Protein AF-D3YZH4-F1 (afdb_monomer_lite)

Radius of gyration: 19.58 Å; chains: 1; bounding box: 41×40×52 Å

Sequence (160 aa):
MFRTAVMMAASLALTGAVVAHAYYLKHQFYPTVVYLTKSSPSMAVLYIQAFVLVFLLGKVMGKVFFGQLRAAEMEHLLERSWYAVTETCLAFTVFRDDFSPRFVALFTLLLFLKCFHWLAEDRVDFMERSPNISWLFHCRIVSLMFLLGILDFLFVSHAY

pLDDT: mean 89.89, std 6.83, range [59.97, 97.19]

Foldseek 3Di:
DVVLVVVLVVLVVVLVVLLVVLCVVPVDDPSSVVCCCPDPVSVVSVVVNVVSVLVVVLVVLCCQQVNDDDPVLVVVLVVVLVVVVVVVVVVCVVVVPDPDPVVVVVVSVVSSLVSLVSSLVVLVVVVVVDPDDDPSNVVSSVVSVVVSVVVVVVVVVVVD

InterPro domains:
  IPR050731 HRD1 family E3 ubiquitin-protein ligases [PTHR22763] (1-160)
  IPR057992 E3 ubiquitin-protein ligase synoviolin-like, TPR repeats [PF25563] (4-160)

Secondary structure (DSSP, 8-state):
-HHHHHHHHHHHHHHHHHHHHHHHHH-SHHHHHHHHHH-HHHHHHHHHHHHHHHHHHHHHHIIIIISS--HHHHHHHHHHHHHHHHHHHHHHHHSTT---HHHHHHHHHHHHHHHHHHHHHHHHHHHHH-S---HHHHHHHHHHHHHHHHHHHHHHHHH-

Organism: Mus musculus (NCBI:txid10090)

Structure (mmCIF, N/CA/C/O backbone):
data_AF-D3YZH4-F1
#
_entry.id   AF-D3YZH4-F1
#
loop_
_atom_site.group_PDB
_atom_site.id
_atom_site.type_symbol
_atom_site.label_atom_id
_atom_site.label_alt_id
_atom_site.label_comp_id
_atom_site.label_asym_id
_atom_site.label_entity_id
_atom_site.label_seq_id
_atom_site.pdbx_PDB_ins_code
_atom_site.Cartn_x
_atom_site.Cartn_y
_atom_site.Cartn_z
_atom_site.occupancy
_atom_site.B_iso_or_equiv
_atom_site.auth_seq_id
_atom_site.auth_comp_id
_atom_site.auth_asym_id
_atom_site.auth_atom_id
_atom_site.pdbx_PDB_model_num
ATOM 1 N N . MET A 1 1 ? 14.038 -13.316 6.683 1.00 69.38 1 MET A N 1
ATOM 2 C CA . MET A 1 1 ? 12.676 -13.845 6.412 1.00 69.38 1 MET A CA 1
ATOM 3 C C . MET A 1 1 ? 12.035 -14.516 7.625 1.00 69.38 1 MET A C 1
ATOM 5 O O . MET A 1 1 ? 10.885 -14.209 7.907 1.00 69.38 1 MET A O 1
ATOM 9 N N . PHE A 1 2 ? 12.749 -15.373 8.368 1.00 81.88 2 PHE A N 1
ATOM 10 C CA . PHE A 1 2 ? 12.190 -16.054 9.548 1.00 81.88 2 PHE A CA 1
ATOM 11 C C . PHE A 1 2 ? 11.686 -15.082 10.632 1.00 81.88 2 PHE A C 1
ATOM 13 O O . PHE A 1 2 ? 10.524 -15.146 11.012 1.00 81.88 2 PHE A O 1
ATOM 20 N N . ARG A 1 3 ? 12.506 -14.097 11.034 1.00 86.38 3 ARG A N 1
ATOM 21 C CA . ARG A 1 3 ? 12.130 -13.091 12.052 1.00 86.38 3 ARG A CA 1
ATOM 22 C C . ARG A 1 3 ? 10.837 -12.347 11.702 1.00 86.38 3 ARG A C 1
ATOM 24 O O . ARG A 1 3 ? 9.947 -12.252 12.532 1.00 86.38 3 ARG A O 1
ATOM 31 N N . THR A 1 4 ? 10.700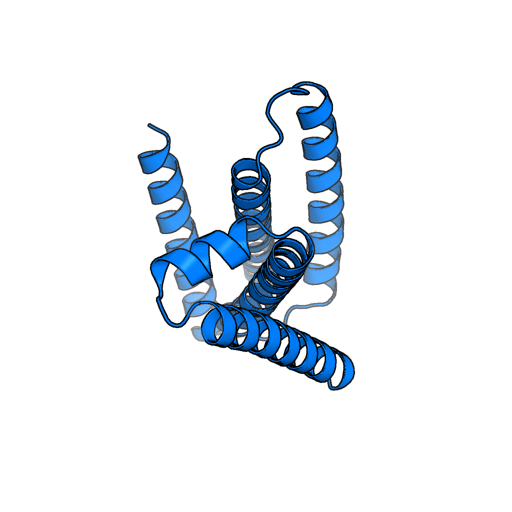 -11.889 10.455 1.00 85.88 4 THR A N 1
ATOM 32 C CA . THR A 1 4 ? 9.480 -11.204 10.003 1.00 85.88 4 THR A CA 1
ATOM 33 C C . THR A 1 4 ? 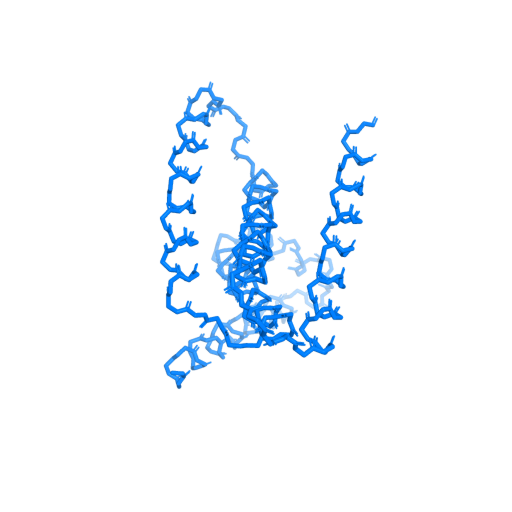8.271 -12.132 10.039 1.00 85.88 4 THR A C 1
ATOM 35 O O . THR A 1 4 ? 7.231 -11.722 10.522 1.00 85.88 4 THR A O 1
ATOM 38 N N . ALA A 1 5 ? 8.399 -13.386 9.589 1.00 87.75 5 ALA A N 1
ATOM 39 C CA . ALA A 1 5 ? 7.288 -14.340 9.606 1.00 87.75 5 ALA A CA 1
ATOM 40 C C . ALA A 1 5 ? 6.810 -14.653 11.034 1.00 87.75 5 ALA A C 1
ATOM 42 O O . ALA A 1 5 ? 5.608 -14.675 11.277 1.00 87.75 5 ALA A O 1
ATOM 43 N N . VAL A 1 6 ? 7.742 -14.812 11.981 1.00 92.19 6 VAL A N 1
ATOM 44 C CA . VAL A 1 6 ? 7.422 -15.004 13.405 1.00 92.19 6 VAL A CA 1
ATOM 45 C C . VAL A 1 6 ? 6.662 -13.800 13.962 1.00 92.19 6 VAL A C 1
ATOM 47 O O . VAL A 1 6 ? 5.658 -13.983 14.640 1.00 92.19 6 VAL A O 1
ATOM 50 N N . MET A 1 7 ? 7.083 -12.575 13.631 1.00 90.31 7 MET A N 1
ATOM 51 C CA . MET A 1 7 ? 6.383 -11.362 14.070 1.00 90.31 7 MET A CA 1
ATOM 52 C C . MET A 1 7 ? 4.959 -11.269 13.499 1.00 90.31 7 MET A C 1
ATOM 54 O O . MET A 1 7 ? 4.040 -10.943 14.246 1.00 90.31 7 MET A O 1
ATOM 58 N N . MET A 1 8 ? 4.752 -11.615 12.220 1.00 91.06 8 MET A N 1
ATOM 59 C CA . MET A 1 8 ? 3.404 -11.638 11.622 1.00 91.06 8 MET A CA 1
ATOM 60 C C . MET A 1 8 ? 2.515 -12.712 12.264 1.00 91.06 8 MET A C 1
ATOM 62 O O . MET A 1 8 ? 1.335 -12.483 12.514 1.00 91.06 8 MET A O 1
ATOM 66 N N . ALA A 1 9 ? 3.068 -13.899 12.531 1.00 93.00 9 ALA A N 1
ATOM 67 C CA . ALA A 1 9 ? 2.328 -14.980 13.174 1.00 93.00 9 ALA A CA 1
ATOM 68 C C . ALA A 1 9 ? 1.951 -14.614 14.617 1.00 93.00 9 ALA A C 1
ATOM 70 O O . ALA A 1 9 ? 0.826 -14.863 15.041 1.00 93.00 9 ALA A O 1
ATOM 71 N N . ALA A 1 10 ? 2.862 -13.968 15.349 1.00 93.62 10 ALA A N 1
ATOM 72 C CA . ALA A 1 10 ? 2.605 -13.487 16.699 1.00 93.62 10 ALA A CA 1
ATOM 73 C C . ALA A 1 10 ? 1.499 -12.419 16.732 1.00 93.62 10 ALA A C 1
ATOM 75 O O . ALA A 1 10 ? 0.628 -12.485 17.597 1.00 93.62 10 ALA A O 1
ATOM 76 N N . SER A 1 11 ? 1.477 -11.472 15.783 1.00 94.00 11 SER A N 1
ATOM 77 C CA . SER A 1 11 ? 0.411 -10.459 15.726 1.00 94.00 11 SER A CA 1
ATOM 78 C C . SER A 1 11 ? -0.951 -11.074 15.377 1.00 94.00 11 SER A C 1
ATOM 80 O O . SER A 1 11 ? -1.964 -10.736 15.993 1.00 94.00 11 SER A O 1
ATOM 82 N N . LEU A 1 12 ? -0.980 -12.041 14.454 1.00 94.31 12 LEU A N 1
ATOM 83 C CA . LEU A 1 12 ? -2.185 -12.807 14.118 1.00 94.31 12 LEU A CA 1
ATOM 84 C C . LEU A 1 12 ? -2.699 -13.626 15.310 1.00 94.31 12 LEU A C 1
ATOM 86 O O . LEU A 1 12 ? -3.896 -13.632 15.585 1.00 94.31 12 LEU A O 1
ATOM 90 N N . ALA A 1 13 ? -1.806 -14.272 16.059 1.00 95.88 13 ALA A N 1
ATOM 91 C CA . ALA A 1 13 ? -2.179 -15.011 17.261 1.00 95.88 13 ALA A CA 1
ATOM 92 C C . ALA A 1 13 ? -2.733 -14.078 18.350 1.00 95.88 13 ALA A C 1
ATOM 94 O O . ALA A 1 13 ? -3.774 -14.366 18.940 1.00 95.88 13 ALA A O 1
ATOM 95 N N . LEU A 1 14 ? -2.080 -12.933 18.579 1.00 94.62 14 LEU A N 1
ATOM 96 C CA . LEU A 1 14 ? -2.518 -11.937 19.558 1.00 94.62 14 LEU A CA 1
ATOM 97 C C . LEU A 1 14 ? -3.904 -11.377 19.215 1.00 94.62 14 LEU A C 1
ATOM 99 O O . LEU A 1 14 ? -4.766 -11.268 20.084 1.00 94.62 14 LEU A O 1
ATOM 103 N N . THR A 1 15 ? -4.140 -11.049 17.947 1.00 94.94 15 THR A N 1
ATOM 104 C CA . THR A 1 15 ? -5.439 -10.530 17.493 1.00 94.94 15 THR A CA 1
ATOM 105 C C . THR A 1 15 ? -6.532 -11.580 17.595 1.00 94.94 15 THR A C 1
ATOM 107 O O . THR A 1 15 ? -7.610 -11.277 18.105 1.00 94.94 15 THR A O 1
ATOM 110 N N . GLY A 1 16 ? -6.234 -12.827 17.221 1.00 95.56 16 GLY A N 1
ATOM 111 C CA . GLY A 1 16 ? -7.123 -13.965 17.441 1.00 95.56 16 GLY A CA 1
ATOM 112 C C . GLY A 1 16 ? -7.493 -14.135 18.915 1.00 95.56 16 GLY A C 1
ATOM 113 O O . GLY A 1 16 ? -8.672 -14.270 19.231 1.00 95.56 16 GLY A O 1
ATOM 114 N N . ALA A 1 17 ? -6.520 -14.042 19.827 1.00 95.56 17 ALA A N 1
ATOM 115 C CA . ALA A 1 17 ? -6.757 -14.141 21.266 1.00 95.56 17 ALA A CA 1
ATOM 116 C C . ALA A 1 17 ? -7.648 -13.005 21.797 1.00 95.56 17 ALA A C 1
ATOM 118 O O . ALA A 1 17 ? -8.578 -13.261 22.559 1.00 95.56 17 ALA A O 1
ATOM 119 N N . VAL A 1 18 ? -7.416 -11.761 21.365 1.00 95.06 18 VAL A N 1
ATOM 120 C CA . VAL A 1 18 ? -8.234 -10.603 21.768 1.00 95.06 18 VAL A CA 1
ATOM 121 C C . VAL A 1 18 ? -9.673 -10.729 21.264 1.00 95.06 18 VAL A C 1
ATOM 123 O O . VAL A 1 18 ? -10.611 -10.479 22.023 1.00 95.06 18 VAL A O 1
ATOM 126 N N . VAL A 1 19 ? -9.865 -11.148 20.010 1.00 94.38 19 VAL A N 1
ATOM 127 C CA . VAL A 1 19 ? -11.199 -11.358 19.427 1.00 94.38 19 VAL A CA 1
ATOM 128 C C . VAL A 1 19 ? -11.915 -12.526 20.108 1.00 94.38 19 VAL A C 1
ATOM 130 O O . VAL A 1 19 ? -13.084 -12.391 20.467 1.00 94.38 19 VAL A O 1
ATOM 133 N N . ALA A 1 20 ? -11.219 -13.639 20.351 1.00 94.62 20 ALA A N 1
ATOM 134 C CA . ALA A 1 20 ? -11.774 -14.799 21.043 1.00 94.62 20 ALA A CA 1
ATOM 135 C C . ALA A 1 20 ? -12.177 -14.464 22.485 1.00 94.62 20 ALA A C 1
ATOM 137 O O . ALA A 1 20 ? -13.274 -14.813 22.912 1.00 94.62 20 ALA A O 1
ATOM 138 N N . HIS A 1 21 ? -11.335 -13.728 23.214 1.00 94.06 21 HIS A N 1
ATOM 139 C CA . HIS A 1 21 ? -11.640 -13.259 24.563 1.00 94.06 21 HIS A CA 1
ATOM 140 C C . HIS A 1 21 ? -12.865 -12.333 24.579 1.00 94.06 21 HIS A C 1
ATOM 142 O O . HIS A 1 21 ? -13.777 -12.525 25.383 1.00 94.06 21 HIS A O 1
ATOM 148 N N . ALA A 1 22 ? -12.936 -11.368 23.656 1.00 92.44 22 ALA A N 1
ATOM 149 C CA . ALA A 1 22 ? -14.088 -10.477 23.532 1.00 92.44 22 ALA A CA 1
ATOM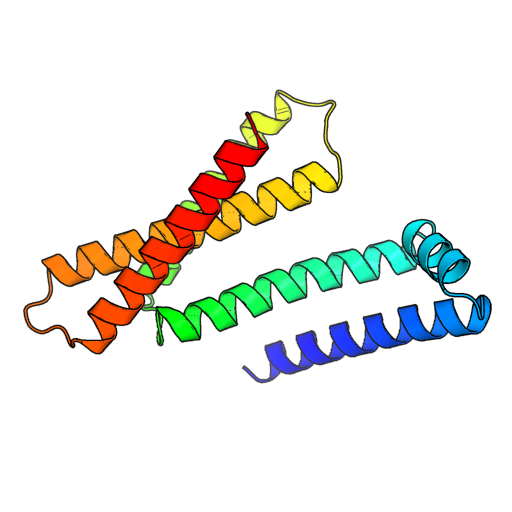 150 C C . ALA A 1 22 ? -15.384 -11.245 23.219 1.00 92.44 22 ALA A C 1
ATOM 152 O O . ALA A 1 22 ? -16.430 -10.947 23.798 1.00 92.44 22 ALA A O 1
ATOM 153 N N . TYR A 1 23 ? -15.308 -12.250 22.341 1.00 93.81 23 TYR A N 1
ATOM 154 C CA . TYR A 1 23 ? -16.447 -13.100 22.003 1.00 93.81 23 TYR A CA 1
ATOM 155 C C . TYR A 1 23 ? -16.881 -13.968 23.187 1.00 93.81 23 TYR A C 1
ATOM 157 O O . TYR A 1 23 ? -18.074 -14.064 23.465 1.00 93.81 23 TYR A O 1
ATOM 165 N N . TYR A 1 24 ? -15.931 -14.527 23.939 1.00 94.38 24 TYR A N 1
ATOM 166 C CA . TYR A 1 24 ? -16.213 -15.308 25.145 1.00 94.38 24 TYR A CA 1
ATOM 167 C C . TYR A 1 24 ? -16.925 -14.478 26.224 1.00 94.38 24 TYR A C 1
ATOM 169 O O . TYR A 1 24 ? -17.825 -14.970 26.886 1.00 94.38 24 TYR A O 1
ATOM 177 N N . LEU A 1 25 ? -16.581 -13.196 26.370 1.00 92.06 25 LEU A N 1
ATOM 178 C CA . LEU A 1 25 ? -17.226 -12.285 27.325 1.00 92.06 25 LEU A CA 1
ATOM 179 C C . LEU A 1 25 ? -18.659 -11.895 26.952 1.00 92.06 25 LEU A C 1
ATOM 181 O O . LEU A 1 25 ? -19.451 -11.547 27.828 1.00 92.06 25 LEU A O 1
ATOM 185 N N . LYS A 1 26 ? -18.967 -11.827 25.655 1.00 91.19 26 LYS A N 1
ATOM 186 C CA . LYS A 1 26 ? -20.207 -11.216 25.161 1.00 91.19 26 LYS A CA 1
ATOM 187 C C . LYS A 1 26 ? -21.179 -12.212 24.542 1.00 91.19 26 LYS A C 1
ATOM 189 O O . LYS A 1 26 ? -22.358 -11.882 24.470 1.00 91.19 26 LYS A O 1
ATOM 194 N N . HIS A 1 27 ? -20.714 -13.378 24.088 1.00 87.88 27 HIS A N 1
ATOM 195 C CA . HIS A 1 27 ? -21.458 -14.469 23.430 1.00 87.88 27 HIS A CA 1
ATOM 196 C C . HIS A 1 27 ? -22.305 -14.085 22.196 1.00 87.88 27 HIS A C 1
ATOM 198 O O . HIS A 1 27 ? -22.811 -14.951 21.488 1.00 87.88 27 HIS A O 1
ATOM 204 N N . GLN A 1 28 ? -22.448 -12.795 21.902 1.00 90.81 28 GLN A N 1
ATOM 205 C CA . GLN A 1 28 ? -23.234 -12.226 20.818 1.00 90.81 28 GLN A CA 1
ATOM 206 C C . GLN A 1 28 ? -22.333 -11.365 19.929 1.00 90.81 28 GLN A C 1
ATOM 208 O O . GLN A 1 28 ? -21.469 -10.632 20.418 1.00 90.81 28 GLN A O 1
ATOM 213 N N . PHE A 1 29 ? -22.557 -11.412 18.613 1.00 91.31 29 PHE A N 1
ATOM 214 C CA . PHE A 1 29 ? -21.728 -10.707 17.630 1.00 91.31 29 PHE A CA 1
ATOM 215 C C . PHE A 1 29 ? -21.710 -9.187 17.856 1.00 91.31 29 PHE A C 1
ATOM 217 O O . PHE A 1 29 ? -20.642 -8.595 17.999 1.00 91.31 29 PHE A O 1
ATOM 224 N N . TYR A 1 30 ? -22.883 -8.556 17.959 1.00 92.88 30 TYR A N 1
ATOM 225 C CA . TYR A 1 30 ? -22.975 -7.097 18.052 1.00 92.88 30 TYR A CA 1
ATOM 226 C C . TYR A 1 30 ? -22.285 -6.521 19.309 1.00 92.88 30 TYR A C 1
ATOM 228 O O . TYR A 1 30 ? -21.400 -5.675 19.157 1.00 92.88 30 TYR A O 1
ATOM 236 N N . PRO A 1 31 ? -22.553 -7.007 20.540 1.00 92.12 31 PRO A N 1
ATOM 237 C CA . PRO A 1 31 ? -21.850 -6.523 21.730 1.00 92.12 31 PRO A CA 1
ATOM 238 C C . PRO A 1 31 ? -20.343 -6.820 21.723 1.00 92.12 31 PRO A C 1
ATOM 240 O O . PRO A 1 31 ? -19.578 -6.060 22.317 1.00 92.12 31 PRO A O 1
ATOM 243 N N . THR A 1 32 ? -19.901 -7.881 21.035 1.00 92.25 32 THR A N 1
ATOM 244 C CA . THR A 1 32 ? -18.470 -8.188 20.846 1.00 92.25 32 THR A CA 1
ATOM 245 C C . THR A 1 32 ? -17.784 -7.107 20.012 1.00 92.25 32 THR A C 1
ATOM 247 O O . THR A 1 32 ? -16.751 -6.578 20.417 1.00 92.25 32 THR A O 1
ATOM 250 N N . VAL A 1 33 ? -18.376 -6.722 18.877 1.00 92.50 33 VAL A N 1
ATOM 251 C CA . VAL A 1 33 ? -17.832 -5.665 18.005 1.00 92.50 33 VAL A CA 1
ATOM 252 C C . VAL A 1 33 ? -17.814 -4.315 18.723 1.00 92.50 33 VAL A C 1
ATOM 254 O O . VAL A 1 33 ? -16.824 -3.584 18.654 1.00 92.50 33 VAL A O 1
ATOM 257 N N . VAL A 1 34 ? -18.868 -3.995 19.478 1.00 93.06 34 VAL A N 1
ATOM 258 C CA . VAL A 1 34 ? -18.904 -2.777 20.302 1.00 93.06 34 VAL A CA 1
ATOM 259 C C . VAL A 1 34 ? -17.796 -2.803 21.362 1.00 93.06 34 VAL A C 1
ATOM 261 O O . VAL A 1 34 ? -17.100 -1.809 21.538 1.00 93.06 34 VAL A O 1
ATOM 264 N N . TYR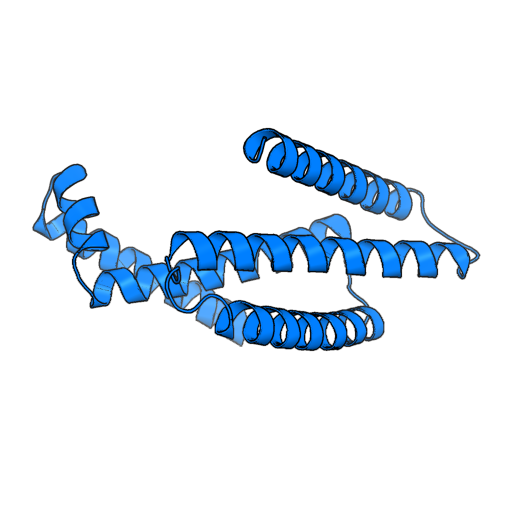 A 1 35 ? -17.562 -3.934 22.029 1.00 92.38 35 TYR A N 1
ATOM 265 C CA . TYR A 1 35 ? -16.476 -4.061 23.007 1.00 92.38 35 TYR A CA 1
ATOM 266 C C . TYR A 1 35 ? -15.086 -3.881 22.376 1.00 92.38 35 TYR A C 1
ATOM 268 O O . TYR A 1 35 ? -14.250 -3.152 22.915 1.00 92.38 35 TYR A O 1
ATOM 276 N N . LEU A 1 36 ? -14.849 -4.489 21.211 1.00 91.75 36 LEU A N 1
ATOM 277 C CA . LEU A 1 36 ? -13.585 -4.372 20.476 1.00 91.75 36 LEU A CA 1
ATOM 278 C C . LEU A 1 36 ? -13.299 -2.936 20.017 1.00 91.75 36 LEU A C 1
ATOM 280 O O . LEU A 1 36 ? -12.148 -2.510 20.019 1.00 91.75 36 LEU A O 1
ATOM 284 N N . THR A 1 37 ? -14.339 -2.190 19.644 1.00 89.69 37 THR A N 1
ATOM 285 C CA . THR A 1 37 ? -14.217 -0.808 19.145 1.00 89.69 37 THR A CA 1
ATOM 286 C C . THR A 1 37 ? -14.232 0.250 20.246 1.00 89.69 37 THR A C 1
ATOM 288 O O . THR A 1 37 ? -13.806 1.378 20.006 1.00 89.69 37 THR A O 1
ATOM 291 N N . LYS A 1 38 ? -14.712 -0.082 21.452 1.00 89.25 38 LYS A N 1
ATOM 292 C CA . LYS A 1 38 ? -14.769 0.842 22.597 1.00 89.25 38 LYS A CA 1
ATOM 293 C C . LYS A 1 38 ? -13.639 0.656 23.603 1.00 89.25 38 LYS A C 1
ATOM 295 O O . LYS A 1 38 ? -13.362 1.584 24.356 1.00 89.25 38 LYS A O 1
ATOM 300 N N . SER A 1 39 ? -12.995 -0.508 23.646 1.00 90.81 39 SER A N 1
ATOM 301 C CA . SER A 1 39 ? -11.877 -0.744 24.561 1.00 90.81 39 SER A CA 1
ATOM 302 C C . SER A 1 39 ? -10.548 -0.310 23.938 1.00 90.81 39 SER A C 1
ATOM 304 O O . SER A 1 39 ? -10.118 -0.835 22.912 1.00 90.81 39 SER A O 1
ATOM 306 N N . SER A 1 40 ? -9.855 0.625 24.595 1.00 89.69 40 SER A N 1
ATOM 307 C CA . SER A 1 40 ? -8.540 1.121 24.169 1.00 89.69 40 SER A CA 1
ATOM 308 C C . SER A 1 40 ? -7.508 0.013 23.871 1.00 89.69 40 SER A C 1
ATOM 310 O O . SER A 1 40 ? -6.866 0.097 22.824 1.00 89.69 40 SER A O 1
ATOM 312 N N . PRO A 1 41 ? -7.340 -1.045 24.703 1.00 89.94 41 PRO A N 1
ATOM 313 C CA . PRO A 1 41 ? -6.347 -2.085 24.421 1.00 89.94 41 PRO A CA 1
ATOM 314 C C . PRO A 1 41 ? -6.712 -2.963 23.217 1.00 89.94 41 PRO A C 1
ATOM 316 O O . PRO A 1 41 ? -5.842 -3.258 22.399 1.00 89.94 41 PRO A O 1
ATOM 319 N N . SER A 1 42 ? -7.980 -3.361 23.054 1.00 90.06 42 SER A N 1
ATOM 320 C CA . SER A 1 42 ? -8.384 -4.159 21.888 1.00 90.06 42 SER A CA 1
ATOM 321 C C . SER A 1 42 ? -8.305 -3.345 20.602 1.00 90.06 42 SER A C 1
ATOM 323 O O . SER A 1 42 ? -7.838 -3.857 19.587 1.00 90.06 42 SER A O 1
ATOM 325 N N . MET A 1 43 ? -8.676 -2.064 20.655 1.00 89.94 43 MET A N 1
ATOM 326 C CA . MET A 1 43 ? -8.564 -1.157 19.518 1.00 89.94 43 MET A CA 1
ATOM 327 C C . MET A 1 43 ? -7.104 -0.979 19.071 1.00 89.94 43 MET A C 1
ATOM 329 O O . MET A 1 43 ? -6.818 -1.051 17.877 1.00 89.94 43 MET A O 1
ATOM 333 N N . ALA A 1 44 ? -6.163 -0.833 20.011 1.00 91.19 44 ALA A N 1
ATOM 334 C CA . ALA A 1 44 ? -4.735 -0.733 19.700 1.00 91.19 44 ALA A CA 1
ATOM 335 C C . ALA A 1 44 ? -4.199 -1.989 18.988 1.00 91.19 44 ALA A C 1
ATOM 337 O O . ALA A 1 44 ? -3.491 -1.882 17.985 1.00 91.19 44 ALA A O 1
ATOM 338 N N . VAL A 1 45 ? -4.582 -3.181 19.459 1.00 94.19 45 VAL A N 1
ATOM 339 C CA . VAL A 1 45 ? -4.202 -4.455 18.825 1.00 94.19 45 VAL A CA 1
ATOM 340 C C . VAL A 1 45 ? -4.758 -4.554 17.400 1.00 94.19 45 VAL A C 1
ATOM 342 O O . VAL A 1 45 ? -4.040 -4.974 16.491 1.00 94.19 45 VAL A O 1
ATOM 345 N N . LEU A 1 46 ? -6.000 -4.113 17.174 1.00 92.31 46 LEU A N 1
ATOM 346 C CA . LEU A 1 46 ? -6.604 -4.080 15.839 1.00 92.31 46 LEU A CA 1
ATOM 347 C C . LEU A 1 46 ? -5.888 -3.104 14.894 1.00 92.31 46 LEU A C 1
ATOM 349 O O . LEU A 1 46 ? -5.680 -3.441 13.729 1.00 92.31 46 LEU A O 1
ATOM 353 N N . TYR A 1 47 ? -5.456 -1.935 15.374 1.00 91.56 47 TYR A N 1
ATOM 354 C CA . TYR A 1 47 ? -4.692 -0.987 14.554 1.00 91.56 47 TYR A CA 1
ATOM 355 C C . TYR A 1 47 ? -3.322 -1.522 14.145 1.00 91.56 47 TYR A C 1
ATOM 357 O O . TYR A 1 47 ? -2.946 -1.423 12.975 1.00 91.56 47 TYR A O 1
ATOM 365 N N . ILE A 1 48 ? -2.594 -2.145 15.076 1.00 92.56 48 ILE A N 1
ATOM 366 C CA . ILE A 1 48 ? -1.314 -2.792 14.762 1.00 92.56 48 ILE A CA 1
ATOM 367 C C . ILE A 1 48 ? -1.529 -3.881 13.706 1.00 92.56 48 ILE A C 1
ATOM 369 O O . ILE A 1 48 ? -0.784 -3.963 12.730 1.00 92.56 48 ILE A O 1
ATOM 373 N N . GLN A 1 49 ? -2.583 -4.682 13.857 1.00 94.75 49 GLN A N 1
ATOM 374 C CA . GLN A 1 49 ? -2.910 -5.725 12.892 1.00 94.75 49 GLN A CA 1
ATOM 375 C C . GLN A 1 49 ? -3.282 -5.171 11.517 1.00 94.75 49 GLN A C 1
ATOM 377 O O . GLN A 1 49 ? -2.887 -5.752 10.509 1.00 94.75 49 GLN A O 1
ATOM 382 N N . ALA A 1 50 ? -3.994 -4.045 11.447 1.00 92.44 50 ALA A N 1
ATOM 383 C CA . ALA A 1 50 ? -4.290 -3.385 10.179 1.00 92.44 50 ALA A CA 1
ATOM 384 C C . ALA A 1 50 ? -2.999 -2.982 9.445 1.00 92.44 50 ALA A C 1
ATOM 386 O O . ALA A 1 50 ? -2.846 -3.283 8.262 1.00 92.44 50 ALA A O 1
ATOM 387 N N . PHE A 1 51 ? -2.026 -2.399 10.153 1.00 91.12 51 PHE A N 1
ATOM 388 C CA . PHE A 1 51 ? -0.729 -2.038 9.571 1.00 91.12 51 PHE A CA 1
ATOM 389 C C . PHE A 1 51 ? 0.053 -3.264 9.067 1.00 91.12 51 PHE A C 1
ATOM 391 O O . PHE A 1 51 ? 0.603 -3.262 7.964 1.00 91.12 51 PHE A O 1
ATOM 398 N N . VAL A 1 52 ? 0.044 -4.353 9.843 1.00 94.12 52 VAL A N 1
ATOM 399 C CA . VAL A 1 52 ? 0.620 -5.653 9.459 1.00 94.12 52 VAL A CA 1
ATOM 400 C C . VAL A 1 52 ? -0.023 -6.188 8.174 1.00 94.12 52 VAL A C 1
ATOM 402 O O . VAL A 1 52 ? 0.686 -6.666 7.286 1.00 94.12 52 VAL A O 1
ATOM 405 N N . LEU A 1 53 ? -1.349 -6.096 8.044 1.00 93.06 53 LEU A N 1
ATOM 406 C CA . LEU A 1 53 ? -2.066 -6.545 6.848 1.00 93.06 53 LEU A CA 1
ATOM 407 C C . LEU A 1 53 ? -1.710 -5.707 5.616 1.00 93.06 53 LEU A C 1
ATOM 409 O O . LEU A 1 53 ? -1.455 -6.289 4.564 1.00 93.06 53 LEU A O 1
ATOM 413 N N . VAL A 1 54 ? -1.612 -4.380 5.746 1.00 92.56 54 VAL A N 1
ATOM 414 C CA . VAL A 1 54 ? -1.161 -3.495 4.654 1.00 92.56 54 VAL A CA 1
ATOM 415 C C . VAL A 1 54 ? 0.246 -3.880 4.191 1.00 92.56 54 VAL A C 1
ATOM 417 O O . VAL A 1 54 ? 0.485 -4.056 2.996 1.00 92.56 54 VAL A O 1
ATOM 420 N N . PHE A 1 55 ? 1.172 -4.104 5.127 1.00 91.50 55 PHE A N 1
ATOM 421 C CA . PHE A 1 55 ? 2.529 -4.545 4.800 1.00 91.50 55 PHE A CA 1
ATOM 422 C C . PHE A 1 55 ? 2.556 -5.913 4.097 1.00 91.50 55 PHE A C 1
ATOM 424 O O . PHE A 1 55 ? 3.301 -6.115 3.133 1.00 91.50 55 PHE A O 1
ATOM 431 N N . LEU A 1 56 ? 1.742 -6.866 4.562 1.00 92.06 56 LEU A N 1
ATOM 432 C CA . LEU A 1 56 ? 1.627 -8.188 3.946 1.00 92.06 56 LEU A CA 1
ATOM 433 C C . LEU A 1 56 ? 1.070 -8.093 2.525 1.00 92.06 56 LEU A C 1
ATOM 435 O O . LEU A 1 56 ? 1.627 -8.707 1.614 1.00 92.06 56 LEU A O 1
ATOM 439 N N . LEU A 1 57 ? 0.022 -7.295 2.332 1.00 92.31 57 LEU A N 1
ATOM 440 C CA . LEU A 1 57 ? -0.597 -7.054 1.035 1.00 92.31 57 LEU A CA 1
ATOM 441 C C . LEU A 1 57 ? 0.408 -6.416 0.067 1.00 92.31 57 LEU A C 1
ATOM 443 O O . LEU A 1 57 ? 0.563 -6.902 -1.051 1.00 92.31 57 LEU A O 1
ATOM 447 N N . GLY A 1 58 ? 1.202 -5.448 0.537 1.00 91.56 58 GLY A N 1
ATOM 448 C CA . GLY A 1 58 ? 2.320 -4.875 -0.217 1.00 91.56 58 GLY A CA 1
ATOM 449 C C . GLY A 1 58 ? 3.346 -5.919 -0.663 1.00 91.56 58 GLY A C 1
ATOM 450 O O . GLY A 1 58 ? 3.740 -5.948 -1.828 1.00 91.56 58 GLY A O 1
ATOM 451 N N . LYS A 1 59 ? 3.737 -6.848 0.222 1.00 90.38 59 LYS A N 1
ATOM 452 C CA . LYS A 1 59 ? 4.652 -7.945 -0.143 1.00 90.38 59 LYS A CA 1
ATOM 453 C C . LYS A 1 59 ? 4.054 -8.934 -1.136 1.00 90.38 59 LYS A C 1
ATOM 455 O O . LYS A 1 59 ? 4.781 -9.422 -2.003 1.00 90.38 59 LYS A O 1
ATOM 460 N N . VAL A 1 60 ? 2.774 -9.273 -0.990 1.00 91.31 60 VAL A N 1
ATOM 461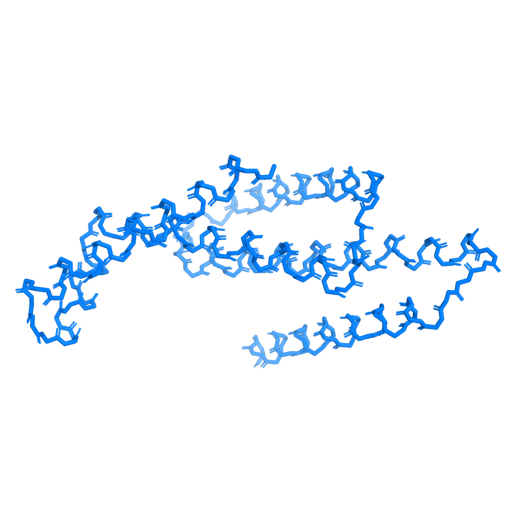 C CA . VAL A 1 60 ? 2.081 -10.185 -1.909 1.00 91.31 60 VAL A CA 1
ATOM 462 C C . VAL A 1 60 ? 1.981 -9.544 -3.288 1.00 91.31 60 VAL A C 1
ATOM 464 O O . VAL A 1 60 ? 2.444 -10.142 -4.254 1.00 91.31 60 VAL A O 1
ATOM 467 N N . MET A 1 61 ? 1.488 -8.307 -3.378 1.00 89.50 61 MET A N 1
ATOM 468 C CA . MET A 1 61 ? 1.410 -7.567 -4.640 1.00 89.50 61 MET A CA 1
ATOM 469 C C . MET A 1 61 ? 2.793 -7.365 -5.267 1.00 89.50 61 MET A C 1
ATOM 471 O O . MET A 1 61 ? 2.963 -7.620 -6.457 1.00 89.50 61 MET A O 1
ATOM 475 N N . GLY A 1 62 ? 3.804 -7.018 -4.465 1.00 89.88 62 GLY A N 1
ATOM 476 C CA . GLY A 1 62 ? 5.197 -6.927 -4.906 1.00 89.88 62 GLY A CA 1
ATOM 477 C C . GLY A 1 62 ? 5.678 -8.210 -5.590 1.00 89.88 62 GLY A C 1
ATOM 478 O O . GLY A 1 62 ? 6.211 -8.177 -6.695 1.00 89.88 62 GLY A O 1
ATOM 479 N N . LYS A 1 63 ? 5.417 -9.372 -4.981 1.00 90.31 63 LYS A N 1
ATOM 480 C CA . LYS A 1 63 ? 5.780 -10.669 -5.572 1.00 90.31 63 LYS A CA 1
ATOM 481 C C . LYS A 1 63 ? 4.960 -11.026 -6.811 1.00 90.31 63 LYS A C 1
ATOM 483 O O . LYS A 1 63 ? 5.522 -11.585 -7.748 1.00 90.31 63 LYS A O 1
ATOM 488 N N . VAL A 1 64 ? 3.657 -10.745 -6.812 1.00 90.06 64 VAL A N 1
ATOM 489 C CA . VAL A 1 64 ? 2.747 -11.103 -7.913 1.00 90.06 64 VAL A CA 1
ATOM 490 C C . VAL A 1 64 ? 3.058 -10.285 -9.167 1.00 90.06 64 VAL A C 1
ATOM 492 O O . VAL A 1 64 ? 3.241 -10.862 -10.240 1.00 90.06 64 VAL A O 1
ATOM 495 N N . PHE A 1 65 ? 3.174 -8.963 -9.027 1.00 89.69 65 PHE A N 1
ATOM 496 C CA . PHE A 1 65 ? 3.335 -8.053 -10.161 1.00 89.69 65 PHE A CA 1
ATOM 497 C C . PHE A 1 65 ? 4.796 -7.788 -10.532 1.00 89.69 65 PHE A C 1
ATOM 499 O O . PHE A 1 65 ? 5.109 -7.678 -11.710 1.00 89.69 65 PHE A O 1
ATOM 506 N N . PHE A 1 66 ? 5.721 -7.740 -9.573 1.00 88.31 66 PHE A N 1
ATOM 507 C CA . PHE A 1 66 ? 7.120 -7.382 -9.858 1.00 88.31 66 PHE A CA 1
ATOM 508 C C . PHE A 1 66 ? 8.086 -8.561 -9.713 1.00 88.31 66 PHE A C 1
ATOM 510 O O . PHE A 1 66 ? 9.187 -8.540 -10.261 1.00 88.31 66 PHE A O 1
ATOM 517 N N . GLY A 1 67 ? 7.686 -9.629 -9.017 1.00 87.44 67 GLY A N 1
ATOM 518 C CA . GLY A 1 67 ? 8.555 -10.768 -8.736 1.00 87.44 67 GLY A CA 1
ATOM 519 C C . GLY A 1 67 ? 9.668 -10.390 -7.760 1.00 87.44 67 GLY A C 1
ATOM 520 O O . GLY A 1 67 ? 9.452 -10.371 -6.548 1.00 87.44 67 GLY A O 1
ATOM 521 N N . GLN A 1 68 ? 10.864 -10.116 -8.285 1.00 85.50 68 GLN A N 1
ATOM 522 C CA . GLN A 1 68 ? 12.002 -9.629 -7.505 1.00 85.50 68 GLN A CA 1
ATOM 523 C C . GLN A 1 68 ? 12.171 -8.123 -7.724 1.00 85.50 68 GLN A C 1
ATOM 525 O O . GLN A 1 68 ? 12.505 -7.679 -8.828 1.00 85.50 68 GLN A O 1
ATOM 530 N N . LEU A 1 69 ? 11.942 -7.342 -6.664 1.00 87.19 69 LEU A N 1
ATOM 531 C CA . LEU A 1 69 ? 12.281 -5.921 -6.656 1.00 87.19 69 LEU A CA 1
ATOM 532 C C . LEU A 1 69 ? 13.798 -5.755 -6.617 1.00 87.19 69 LEU A C 1
ATOM 534 O O . LEU A 1 69 ? 14.490 -6.438 -5.857 1.00 87.19 69 LEU A O 1
ATOM 538 N N . ARG A 1 70 ? 14.297 -4.841 -7.442 1.00 88.50 70 ARG A N 1
ATOM 539 C CA . ARG A 1 70 ? 15.715 -4.485 -7.491 1.00 88.50 70 ARG A CA 1
ATOM 540 C C . ARG A 1 70 ? 16.047 -3.547 -6.334 1.00 88.50 70 ARG A C 1
ATOM 542 O O . ARG A 1 70 ? 15.187 -2.812 -5.861 1.00 88.50 70 ARG A O 1
ATOM 549 N N . ALA A 1 71 ? 17.309 -3.549 -5.906 1.00 89.44 71 ALA A N 1
ATOM 550 C CA . ALA A 1 71 ? 17.767 -2.662 -4.837 1.00 89.44 71 ALA A CA 1
ATOM 551 C C . ALA A 1 71 ? 17.525 -1.180 -5.182 1.00 89.44 71 ALA A C 1
ATOM 553 O O . ALA A 1 71 ? 16.982 -0.463 -4.354 1.00 89.44 71 ALA A O 1
ATOM 554 N N . ALA A 1 72 ? 17.805 -0.780 -6.428 1.00 89.25 72 ALA A N 1
ATOM 555 C CA . ALA A 1 72 ? 17.577 0.586 -6.905 1.00 89.25 72 ALA A CA 1
ATOM 556 C C . ALA A 1 72 ? 16.100 1.019 -6.826 1.00 89.25 72 ALA A C 1
ATOM 558 O O . ALA A 1 72 ? 15.804 2.128 -6.411 1.00 89.25 72 ALA A O 1
ATOM 559 N N . GLU A 1 73 ? 15.162 0.126 -7.156 1.00 92.06 73 GLU A N 1
ATOM 560 C CA . GLU A 1 73 ? 13.722 0.417 -7.050 1.00 92.06 73 GLU A CA 1
ATOM 561 C C . GLU A 1 73 ? 13.296 0.598 -5.593 1.00 92.06 73 GLU A C 1
ATOM 563 O O . GLU A 1 73 ? 12.499 1.469 -5.270 1.00 92.06 73 GLU A O 1
ATOM 568 N N . MET A 1 74 ? 13.830 -0.232 -4.692 1.00 91.31 74 MET A N 1
ATOM 569 C CA . MET A 1 74 ? 13.549 -0.112 -3.262 1.00 91.31 74 MET A CA 1
ATOM 570 C C . MET A 1 74 ? 14.108 1.189 -2.688 1.00 91.31 74 MET A C 1
ATOM 572 O O . MET A 1 74 ? 13.458 1.797 -1.845 1.00 91.31 74 MET A O 1
ATOM 576 N N . GLU A 1 75 ? 15.291 1.602 -3.136 1.00 93.62 75 GLU A N 1
ATOM 577 C CA . GLU A 1 75 ? 15.936 2.847 -2.723 1.00 93.62 75 GLU A CA 1
ATOM 578 C C . GLU A 1 75 ? 15.137 4.064 -3.203 1.00 93.62 75 GLU A C 1
ATOM 580 O O . GLU A 1 75 ? 14.692 4.852 -2.369 1.00 93.62 75 GLU A O 1
ATOM 585 N N . HIS A 1 76 ? 14.811 4.135 -4.499 1.00 92.88 76 HIS A N 1
ATOM 586 C CA . HIS A 1 76 ? 13.955 5.190 -5.050 1.00 92.88 76 HIS A CA 1
ATOM 587 C C . HIS A 1 76 ? 12.585 5.251 -4.364 1.00 92.88 76 HIS A C 1
ATOM 589 O O . HIS A 1 76 ? 12.096 6.335 -4.039 1.00 92.88 76 HIS A O 1
ATOM 595 N N . LEU A 1 77 ? 11.954 4.098 -4.114 1.00 93.38 77 LEU A N 1
ATOM 596 C CA . LEU A 1 77 ? 10.684 4.047 -3.392 1.00 93.38 77 LEU A CA 1
ATOM 597 C C . LEU A 1 77 ? 10.811 4.605 -1.977 1.00 93.38 77 LEU A C 1
ATOM 599 O O . LEU A 1 77 ? 9.930 5.341 -1.537 1.00 93.38 77 LEU A O 1
ATOM 603 N N . LEU A 1 78 ? 11.876 4.254 -1.253 1.00 92.75 78 LEU A N 1
ATOM 604 C CA . LEU A 1 78 ? 12.074 4.705 0.121 1.00 92.75 78 LEU A CA 1
ATOM 605 C C . LEU A 1 78 ? 12.284 6.223 0.151 1.00 92.75 78 LEU A C 1
ATOM 607 O O . LEU A 1 78 ? 11.579 6.906 0.893 1.00 92.75 78 LEU A O 1
ATOM 611 N N . GLU A 1 79 ? 13.143 6.754 -0.719 1.00 93.38 79 GLU A N 1
ATOM 612 C CA . GLU A 1 79 ? 13.386 8.194 -0.858 1.00 93.38 79 GLU A CA 1
ATOM 613 C C . GLU A 1 79 ? 12.101 8.966 -1.180 1.00 93.38 79 GLU A C 1
ATOM 615 O O . GLU A 1 79 ? 11.719 9.882 -0.445 1.00 93.38 79 GLU A O 1
ATOM 620 N N . ARG A 1 80 ? 11.376 8.550 -2.228 1.00 93.44 80 ARG A N 1
ATOM 621 C CA . ARG A 1 80 ? 10.113 9.184 -2.638 1.00 93.44 80 ARG A CA 1
ATOM 622 C C . ARG A 1 80 ? 9.041 9.073 -1.553 1.00 93.44 80 ARG A C 1
ATOM 624 O O . ARG A 1 80 ? 8.303 10.029 -1.318 1.00 93.44 80 ARG A O 1
ATOM 631 N N . SER A 1 81 ? 8.955 7.930 -0.867 1.00 92.00 81 SER A N 1
ATOM 632 C CA . SER A 1 81 ? 7.961 7.713 0.192 1.00 92.00 81 SER A CA 1
ATOM 633 C C . SER A 1 81 ? 8.216 8.585 1.415 1.00 92.00 81 SER A C 1
ATOM 635 O O . SER A 1 81 ? 7.276 9.192 1.925 1.00 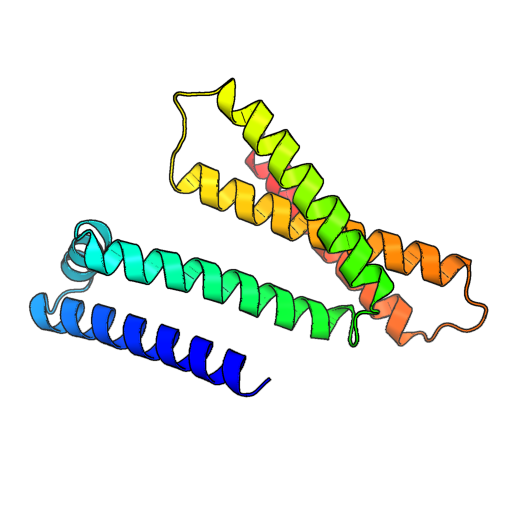92.00 81 SER A O 1
ATOM 637 N N . TRP A 1 82 ? 9.471 8.703 1.859 1.00 90.88 82 TRP A N 1
ATOM 638 C CA . TRP A 1 82 ? 9.825 9.554 2.990 1.00 90.88 82 TRP A CA 1
ATOM 639 C C . TRP A 1 82 ? 9.521 11.017 2.675 1.00 90.88 82 TRP A C 1
ATOM 641 O O . TRP A 1 82 ? 8.870 11.695 3.470 1.00 90.88 82 TRP A O 1
ATOM 651 N N . TYR A 1 83 ? 9.895 11.468 1.475 1.00 92.62 83 TYR A N 1
ATOM 652 C CA . TYR A 1 83 ? 9.593 12.813 1.000 1.00 92.62 83 TYR A CA 1
ATOM 653 C C . TYR A 1 83 ? 8.082 13.090 0.985 1.00 92.62 83 TYR A C 1
ATOM 655 O O . TYR A 1 83 ? 7.619 14.024 1.642 1.00 92.62 83 TYR A O 1
ATOM 663 N N . ALA A 1 84 ? 7.290 12.221 0.349 1.00 91.38 84 ALA A N 1
ATOM 664 C CA . ALA A 1 84 ? 5.841 12.393 0.272 1.00 91.38 84 ALA A CA 1
ATOM 665 C C . ALA A 1 84 ? 5.164 12.380 1.648 1.00 91.38 84 ALA A C 1
ATOM 667 O O . ALA A 1 84 ? 4.250 13.168 1.882 1.00 91.38 84 ALA A O 1
ATOM 668 N N . VAL A 1 85 ? 5.615 11.525 2.574 1.00 91.31 85 VAL A N 1
ATOM 669 C CA . VAL A 1 85 ? 5.128 11.522 3.962 1.00 91.31 85 VAL A CA 1
ATOM 670 C C . VAL A 1 85 ? 5.429 12.859 4.630 1.00 91.31 85 VAL A C 1
ATOM 672 O O . VAL A 1 85 ? 4.545 13.431 5.257 1.00 91.31 85 VAL A O 1
ATOM 675 N N . THR A 1 86 ? 6.644 13.391 4.492 1.00 90.81 86 THR A N 1
ATOM 676 C CA . THR A 1 86 ? 6.989 14.673 5.122 1.00 90.81 86 THR A CA 1
ATOM 677 C C . THR A 1 86 ? 6.196 15.846 4.549 1.00 90.81 86 THR A C 1
ATOM 679 O O . THR A 1 86 ? 5.667 16.638 5.325 1.00 90.81 86 THR A O 1
ATOM 682 N N . GLU A 1 87 ? 6.028 15.930 3.227 1.00 88.94 87 GLU A N 1
ATOM 683 C CA . GLU A 1 87 ? 5.236 16.991 2.590 1.00 88.94 87 GLU A CA 1
ATOM 684 C C . GLU A 1 87 ? 3.766 16.945 3.002 1.00 88.94 87 GLU A C 1
ATOM 686 O O . GLU A 1 87 ? 3.162 17.968 3.319 1.00 88.94 87 GLU A O 1
ATOM 691 N N . THR A 1 88 ? 3.183 15.749 3.030 1.00 86.62 88 THR A N 1
ATOM 692 C CA . THR A 1 88 ? 1.777 15.580 3.408 1.00 86.62 88 THR A CA 1
ATOM 693 C C . THR A 1 88 ? 1.567 15.825 4.894 1.00 86.62 88 THR A C 1
ATOM 695 O O . THR A 1 88 ? 0.629 16.527 5.254 1.00 86.62 88 THR A O 1
ATOM 698 N N . CYS A 1 89 ? 2.478 15.372 5.760 1.00 84.62 89 CYS A N 1
ATOM 699 C CA . CYS A 1 89 ? 2.471 15.738 7.175 1.00 84.62 89 CYS A CA 1
ATOM 700 C C . CYS A 1 89 ? 2.542 17.260 7.369 1.00 84.62 89 CYS A C 1
ATOM 702 O O . CYS A 1 89 ? 1.773 17.795 8.165 1.00 84.62 89 CYS A O 1
ATOM 704 N N . LEU A 1 90 ? 3.405 17.968 6.628 1.00 85.75 90 LEU A N 1
ATOM 705 C CA . LEU A 1 90 ? 3.468 19.433 6.654 1.00 85.75 90 LEU A CA 1
ATOM 706 C C . LEU A 1 90 ? 2.140 20.056 6.211 1.00 85.75 90 LEU A C 1
ATOM 708 O O . LEU A 1 90 ? 1.603 20.907 6.919 1.00 85.75 90 LEU A O 1
ATOM 712 N N . ALA A 1 91 ? 1.560 19.587 5.107 1.00 82.94 91 ALA A N 1
ATOM 713 C CA . ALA A 1 91 ? 0.253 20.045 4.645 1.00 82.94 91 ALA A CA 1
ATOM 714 C C . ALA A 1 91 ? -0.852 19.792 5.688 1.00 82.94 91 ALA A C 1
ATOM 716 O O . ALA A 1 91 ? -1.720 20.637 5.886 1.00 82.94 91 ALA A O 1
ATOM 717 N N . PHE A 1 92 ? -0.800 18.680 6.424 1.00 77.44 92 PHE A N 1
ATOM 718 C CA . PHE A 1 92 ? -1.786 18.361 7.461 1.00 77.44 92 PHE A CA 1
ATOM 719 C C . PHE A 1 92 ? -1.664 19.241 8.700 1.00 77.44 92 PHE A C 1
ATOM 721 O O . PHE A 1 92 ? -2.666 19.473 9.367 1.00 77.44 92 PHE A O 1
ATOM 728 N N . THR A 1 93 ? -0.487 19.799 8.999 1.00 76.19 93 THR A N 1
ATOM 729 C CA . THR A 1 93 ? -0.379 20.784 10.093 1.00 76.19 93 THR A CA 1
ATOM 730 C C . THR A 1 93 ? -1.169 22.067 9.819 1.00 76.19 93 THR A C 1
ATOM 732 O O . THR A 1 93 ? -1.543 22.756 10.768 1.00 76.19 93 THR A O 1
ATOM 735 N N . VAL A 1 94 ? -1.485 22.352 8.549 1.00 74.19 94 VAL A N 1
ATOM 736 C CA . VAL A 1 94 ? -2.377 23.451 8.145 1.00 74.19 94 VAL A CA 1
ATOM 737 C C . VAL A 1 94 ? -3.850 23.099 8.411 1.00 74.19 94 VAL A C 1
ATOM 739 O O . VAL A 1 94 ? -4.641 23.985 8.722 1.00 74.19 94 VAL A O 1
ATOM 742 N N . PHE A 1 95 ? -4.212 21.811 8.382 1.00 61.50 95 PHE A N 1
ATOM 743 C CA . PHE A 1 95 ? -5.562 21.292 8.637 1.00 61.50 95 PHE A CA 1
ATOM 744 C C . PHE A 1 95 ? -5.626 20.595 10.005 1.00 61.50 95 PHE A C 1
ATOM 746 O O . PHE A 1 95 ? -5.703 19.373 10.116 1.00 61.50 95 PHE A O 1
ATOM 753 N N . ARG A 1 96 ? -5.542 21.387 11.078 1.00 59.97 96 ARG A N 1
ATOM 754 C CA . ARG A 1 96 ? -5.375 20.888 12.454 1.00 59.97 96 ARG A CA 1
ATOM 755 C C . ARG A 1 96 ? -6.583 20.109 13.012 1.00 59.97 96 ARG A C 1
ATOM 757 O O . ARG A 1 96 ? -6.391 19.319 13.934 1.00 59.97 96 ARG A O 1
ATOM 764 N N . ASP A 1 97 ? -7.784 20.284 12.459 1.00 60.88 97 ASP A N 1
ATOM 765 C CA . ASP A 1 97 ? -9.033 19.860 13.116 1.00 60.88 97 ASP A CA 1
ATOM 766 C C . ASP A 1 97 ? -9.659 18.538 12.598 1.00 60.88 97 ASP A C 1
ATOM 768 O O . ASP A 1 97 ? -10.617 18.056 13.198 1.00 60.88 97 ASP A O 1
ATOM 772 N N . ASP A 1 98 ? -9.086 17.874 11.578 1.00 63.06 98 ASP A N 1
ATOM 773 C CA . ASP A 1 98 ? -9.710 16.714 10.891 1.00 63.06 98 ASP A CA 1
ATOM 774 C C . ASP A 1 98 ? -8.963 15.362 11.025 1.00 63.06 98 ASP A C 1
ATOM 776 O O . ASP A 1 98 ? -9.109 14.457 10.192 1.00 63.06 98 ASP A O 1
ATOM 780 N N . PHE A 1 99 ? -8.174 15.152 12.086 1.00 66.88 99 PHE A N 1
ATOM 781 C CA . PHE A 1 99 ? -7.475 13.873 12.313 1.00 66.88 99 PHE A CA 1
ATOM 782 C C . PHE A 1 99 ? -8.425 12.742 12.756 1.00 66.88 99 PHE A C 1
ATOM 784 O O . PHE A 1 99 ? -8.481 12.342 13.919 1.00 66.88 99 PHE A O 1
ATOM 791 N N . SER A 1 100 ? -9.171 12.181 11.802 1.00 80.19 100 SER A N 1
ATOM 792 C CA . SER A 1 100 ? -10.013 10.997 12.003 1.00 80.19 100 SER A CA 1
ATOM 793 C C . SER A 1 100 ? -9.271 9.692 11.652 1.00 80.19 100 SER A C 1
ATOM 795 O O . SER A 1 100 ? -8.434 9.673 10.747 1.00 80.19 100 SER A O 1
ATOM 797 N N . PRO A 1 101 ? -9.602 8.539 12.272 1.00 82.25 101 PRO A N 1
ATOM 798 C CA . PRO A 1 101 ? -9.054 7.240 11.857 1.00 82.25 101 PRO A CA 1
ATOM 799 C C . PRO A 1 101 ? -9.326 6.908 10.381 1.00 82.25 101 PRO A C 1
ATOM 801 O O . PRO A 1 101 ? -8.539 6.216 9.738 1.00 82.25 101 PRO A O 1
ATOM 804 N N . ARG A 1 102 ? -10.432 7.429 9.831 1.00 85.00 102 ARG A N 1
ATOM 805 C CA . ARG A 1 102 ? -10.771 7.305 8.406 1.00 85.00 102 ARG A CA 1
ATOM 806 C C . ARG A 1 102 ? -9.774 8.049 7.529 1.00 85.00 102 ARG A C 1
ATOM 808 O O . ARG A 1 102 ? -9.334 7.498 6.529 1.00 85.00 102 ARG A O 1
ATOM 815 N N . PHE A 1 103 ? -9.397 9.260 7.924 1.00 84.81 103 PHE A N 1
ATOM 816 C CA . PHE A 1 103 ? -8.393 10.046 7.222 1.00 84.81 103 PHE A CA 1
ATOM 817 C C . PHE A 1 103 ? -7.046 9.322 7.175 1.00 84.81 103 PHE A C 1
ATOM 819 O O . PHE A 1 103 ? -6.480 9.162 6.099 1.00 84.81 103 PHE A O 1
ATOM 826 N N . VAL A 1 104 ? -6.580 8.789 8.311 1.00 86.56 104 VAL A N 1
ATOM 827 C CA . VAL A 1 104 ? -5.339 7.997 8.359 1.00 86.56 104 VAL A CA 1
ATOM 828 C C . VAL A 1 104 ? -5.436 6.783 7.433 1.00 86.56 104 VAL A C 1
ATOM 830 O O . VAL A 1 104 ? -4.509 6.526 6.673 1.00 86.56 104 VAL A O 1
ATOM 833 N N . ALA A 1 105 ? -6.567 6.070 7.433 1.00 89.69 105 ALA A N 1
ATOM 834 C CA . ALA A 1 105 ? -6.772 4.935 6.537 1.00 89.69 105 ALA A CA 1
ATOM 835 C C . ALA A 1 105 ? -6.708 5.347 5.053 1.00 89.69 105 ALA A C 1
ATOM 837 O O . ALA A 1 105 ? -5.963 4.741 4.284 1.00 89.69 105 ALA A O 1
ATOM 838 N N . LEU A 1 106 ? -7.417 6.406 4.655 1.00 90.25 106 LEU A N 1
ATOM 839 C CA . LEU A 1 106 ? -7.400 6.919 3.281 1.00 90.25 106 LEU A CA 1
ATOM 840 C C . LEU A 1 106 ? -6.010 7.404 2.866 1.00 90.25 106 LEU A C 1
ATOM 842 O O . LEU A 1 106 ? -5.554 7.095 1.771 1.00 90.25 106 LEU A O 1
ATOM 846 N N . PHE A 1 107 ? -5.304 8.096 3.755 1.00 89.38 107 PHE A N 1
ATOM 847 C CA . PHE A 1 107 ? -3.938 8.540 3.520 1.00 89.38 107 PHE A CA 1
ATOM 848 C C . PHE A 1 107 ? -2.966 7.366 3.352 1.00 89.38 107 PHE A C 1
ATOM 850 O O . PHE A 1 107 ? -2.184 7.342 2.402 1.00 89.38 107 PHE A O 1
ATOM 857 N N . THR A 1 108 ? -3.044 6.353 4.224 1.00 91.06 108 THR A N 1
ATOM 858 C CA . THR A 1 108 ? -2.226 5.139 4.079 1.00 91.06 108 THR A CA 1
ATOM 859 C C . THR A 1 108 ? -2.520 4.411 2.773 1.00 91.06 108 THR A C 1
ATOM 861 O O . THR A 1 108 ? -1.589 3.942 2.127 1.00 91.06 108 THR A O 1
ATOM 864 N N . LEU A 1 109 ? -3.787 4.358 2.353 1.00 93.00 109 LEU A N 1
ATOM 865 C CA . LEU A 1 109 ? -4.194 3.752 1.091 1.00 93.00 109 LEU A CA 1
ATOM 866 C C . LEU A 1 109 ? -3.682 4.549 -0.114 1.00 93.00 109 LEU A C 1
ATOM 868 O O . LEU A 1 109 ? -3.152 3.957 -1.049 1.00 93.00 109 LEU A O 1
ATOM 872 N N . LEU A 1 110 ? -3.768 5.879 -0.068 1.00 93.12 110 LEU A N 1
ATOM 873 C CA . LEU A 1 110 ? -3.237 6.765 -1.101 1.00 93.12 110 LEU A CA 1
ATOM 874 C C . LEU A 1 110 ? -1.728 6.582 -1.255 1.00 93.12 110 LEU A C 1
ATOM 876 O O . LEU A 1 110 ? -1.257 6.341 -2.364 1.00 93.12 110 LEU A O 1
ATOM 880 N N . LEU A 1 111 ? -0.967 6.649 -0.157 1.00 92.69 111 LEU A N 1
ATOM 881 C CA . LEU A 1 111 ? 0.479 6.415 -0.198 1.00 92.69 111 LEU A CA 1
ATOM 882 C C . LEU A 1 111 ? 0.806 5.008 -0.695 1.00 92.69 111 LEU A C 1
ATOM 884 O O . LEU A 1 111 ? 1.723 4.841 -1.494 1.00 92.69 111 LEU A O 1
ATOM 888 N N . PHE A 1 112 ? 0.040 4.004 -0.268 1.00 94.44 112 PHE A N 1
ATOM 889 C CA . PHE A 1 112 ? 0.208 2.631 -0.725 1.00 94.44 112 PHE A CA 1
ATOM 890 C C . PHE A 1 112 ? 0.060 2.528 -2.247 1.00 94.44 112 PHE A C 1
ATOM 892 O O . PHE A 1 112 ? 0.969 2.029 -2.907 1.00 94.44 112 PHE A O 1
ATOM 899 N N . LEU A 1 113 ? -1.025 3.057 -2.822 1.00 94.75 113 LEU A N 1
ATOM 900 C CA . LEU A 1 113 ? -1.242 3.075 -4.273 1.00 94.75 113 LEU A CA 1
ATOM 901 C C . LEU A 1 113 ? -0.194 3.920 -5.006 1.00 94.75 113 LEU A C 1
ATOM 903 O O . LEU A 1 113 ? 0.275 3.524 -6.074 1.00 94.75 113 LEU A O 1
ATOM 907 N N . LYS A 1 114 ? 0.229 5.048 -4.428 1.00 95.19 114 LYS A N 1
ATOM 908 C CA . LYS A 1 114 ? 1.286 5.903 -4.984 1.00 95.19 114 LYS A CA 1
ATOM 909 C C . LYS A 1 114 ? 2.631 5.173 -5.070 1.00 95.19 114 LYS A C 1
ATOM 911 O O . LYS A 1 114 ? 3.315 5.291 -6.082 1.00 95.19 114 LYS A O 1
ATOM 916 N N . CYS A 1 115 ? 2.973 4.342 -4.084 1.00 94.75 115 CYS A N 1
ATOM 917 C CA . CYS A 1 115 ? 4.158 3.484 -4.158 1.00 94.75 115 CYS A CA 1
ATOM 918 C C . CYS A 1 115 ? 4.094 2.508 -5.344 1.00 94.75 115 CYS A C 1
ATOM 920 O O . CYS A 1 115 ? 5.100 2.307 -6.019 1.00 94.75 115 CYS A O 1
ATOM 922 N N . PHE A 1 116 ? 2.927 1.923 -5.644 1.00 95.12 116 PHE A N 1
ATOM 923 C CA . PHE A 1 116 ? 2.780 1.061 -6.825 1.00 95.12 116 PHE A CA 1
ATOM 924 C C . PHE A 1 116 ? 2.905 1.832 -8.139 1.00 95.12 116 PHE A C 1
ATOM 926 O O . PHE A 1 116 ? 3.472 1.291 -9.085 1.00 95.12 116 PHE A O 1
ATOM 933 N N . HIS A 1 117 ? 2.439 3.083 -8.189 1.00 95.75 117 HIS A N 1
ATOM 934 C CA . HIS A 1 117 ? 2.623 3.956 -9.349 1.00 95.75 117 HIS A CA 1
ATOM 935 C C . HIS A 1 117 ? 4.101 4.260 -9.606 1.00 95.75 117 HIS A C 1
ATOM 937 O O . HIS A 1 117 ? 4.572 4.067 -10.722 1.00 95.75 117 HIS A O 1
ATOM 943 N N . TRP A 1 118 ? 4.850 4.659 -8.574 1.00 95.31 118 TRP A N 1
ATOM 944 C CA . TRP A 1 118 ? 6.293 4.892 -8.702 1.00 95.31 118 TRP A CA 1
ATOM 945 C C . TRP A 1 118 ? 7.049 3.636 -9.125 1.00 95.31 118 TRP A C 1
ATOM 947 O O . TRP A 1 118 ? 7.936 3.696 -9.968 1.00 95.31 118 TRP A O 1
ATOM 957 N N . LEU A 1 119 ? 6.667 2.478 -8.588 1.00 94.56 119 LEU A N 1
ATOM 958 C CA . LEU A 1 119 ? 7.307 1.225 -8.965 1.00 94.56 119 LEU A CA 1
ATOM 959 C C . LEU A 1 119 ? 6.959 0.802 -10.402 1.00 94.56 119 LEU A C 1
ATOM 961 O O . LEU A 1 119 ? 7.774 0.171 -11.071 1.00 94.56 119 LEU A O 1
ATOM 965 N N . ALA A 1 120 ? 5.756 1.127 -10.884 1.00 94.19 120 ALA A N 1
ATOM 966 C CA . ALA A 1 120 ? 5.374 0.924 -12.279 1.00 94.19 120 ALA A CA 1
ATOM 967 C C . ALA A 1 120 ? 6.197 1.820 -13.214 1.00 94.19 120 ALA A C 1
ATOM 969 O O . ALA A 1 120 ? 6.716 1.328 -14.212 1.00 94.19 120 ALA A O 1
ATOM 970 N N . GLU A 1 121 ? 6.366 3.093 -12.852 1.00 94.25 121 GLU A N 1
ATOM 971 C CA . GLU A 1 121 ? 7.213 4.062 -13.556 1.00 94.25 121 GLU A CA 1
ATOM 972 C C . GLU A 1 121 ? 8.661 3.554 -13.671 1.00 94.25 121 GLU A C 1
ATOM 974 O O . GLU A 1 121 ? 9.154 3.379 -14.781 1.00 94.25 121 GLU A O 1
ATOM 979 N N . ASP A 1 122 ? 9.293 3.148 -12.560 1.00 93.06 122 ASP A N 1
ATOM 980 C CA . ASP A 1 122 ? 10.660 2.590 -12.561 1.00 93.06 122 ASP A CA 1
ATOM 981 C C . ASP A 1 122 ? 10.812 1.349 -13.472 1.00 93.06 122 ASP A C 1
ATOM 983 O O . ASP A 1 122 ? 11.894 1.045 -13.998 1.00 93.06 122 ASP A O 1
ATOM 987 N N . ARG A 1 123 ? 9.735 0.572 -13.644 1.00 92.50 123 ARG A N 1
ATOM 988 C CA . ARG A 1 123 ? 9.720 -0.616 -14.510 1.00 92.50 123 ARG A CA 1
ATOM 989 C C . ARG A 1 123 ? 9.544 -0.266 -15.977 1.00 92.50 123 ARG A C 1
ATOM 991 O O . ARG A 1 123 ? 10.141 -0.949 -16.810 1.00 92.50 123 ARG A O 1
ATOM 998 N N . VAL A 1 124 ? 8.763 0.764 -16.282 1.00 92.12 124 VAL A N 1
ATOM 999 C CA . VAL A 1 124 ? 8.638 1.310 -17.636 1.00 92.12 124 VAL A CA 1
ATOM 1000 C C . VAL A 1 124 ? 9.968 1.940 -18.060 1.00 92.12 124 VAL A C 1
ATOM 1002 O O . VAL A 1 124 ? 10.496 1.566 -19.103 1.00 92.12 124 VAL A O 1
ATOM 1005 N N . ASP A 1 125 ? 10.603 2.733 -17.196 1.00 91.69 125 ASP A N 1
ATOM 1006 C CA . ASP A 1 125 ? 11.942 3.298 -17.429 1.00 91.69 125 ASP A CA 1
ATOM 1007 C C . ASP A 1 125 ? 13.000 2.219 -17.696 1.00 91.69 125 ASP A C 1
ATOM 1009 O O . ASP A 1 125 ? 13.894 2.358 -18.535 1.00 91.69 125 ASP A O 1
ATOM 1013 N N . PHE A 1 126 ? 12.926 1.105 -16.966 1.00 89.50 126 PHE A N 1
ATOM 1014 C CA . PHE A 1 126 ? 13.815 -0.025 -17.209 1.00 89.50 126 PHE A CA 1
ATOM 1015 C C . PHE A 1 126 ? 13.538 -0.716 -18.542 1.00 89.50 126 PHE A C 1
ATOM 1017 O O . PHE A 1 126 ? 14.479 -1.166 -19.200 1.00 89.50 126 PHE A O 1
ATOM 1024 N N . MET A 1 127 ? 12.271 -0.809 -18.940 1.00 89.75 127 MET A N 1
ATOM 1025 C CA . MET A 1 127 ? 11.885 -1.364 -20.230 1.00 89.75 127 MET A CA 1
ATOM 1026 C C . MET A 1 127 ? 12.461 -0.537 -21.384 1.00 89.75 127 MET A C 1
ATOM 1028 O O . MET A 1 127 ? 12.996 -1.114 -22.322 1.00 89.75 127 MET A O 1
ATOM 1032 N N . GLU A 1 128 ? 12.459 0.791 -21.290 1.00 88.62 128 GLU A N 1
ATOM 1033 C CA . GLU A 1 128 ? 13.043 1.659 -22.325 1.00 88.62 128 GLU A CA 1
ATOM 1034 C C . GLU A 1 128 ? 14.558 1.472 -22.488 1.00 88.62 128 GLU A C 1
ATOM 1036 O O . GLU A 1 128 ? 15.101 1.612 -23.584 1.00 88.62 128 GLU A O 1
ATOM 1041 N N . ARG A 1 129 ? 15.255 1.134 -21.398 1.00 88.88 129 ARG A N 1
ATOM 1042 C CA . ARG A 1 129 ? 16.719 0.992 -21.375 1.00 88.88 129 ARG A CA 1
ATOM 1043 C C . ARG A 1 129 ? 17.207 -0.435 -21.639 1.00 88.88 129 ARG A C 1
ATOM 1045 O O . ARG A 1 129 ? 18.413 -0.630 -21.788 1.00 88.88 129 ARG A O 1
ATOM 1052 N N . SER A 1 130 ? 16.328 -1.441 -21.656 1.00 84.94 130 SER A N 1
ATOM 1053 C CA . SER A 1 130 ? 16.726 -2.853 -21.746 1.00 84.94 130 SER A CA 1
ATOM 1054 C C . SER A 1 130 ? 16.376 -3.484 -23.106 1.00 84.94 130 SER A C 1
ATOM 1056 O O . SER A 1 130 ? 15.227 -3.440 -23.532 1.00 84.94 130 SER A O 1
ATOM 1058 N N . PRO A 1 131 ? 17.341 -4.124 -23.800 1.00 74.12 131 PRO A N 1
ATOM 1059 C CA . PRO A 1 131 ? 17.132 -4.625 -25.162 1.00 74.12 131 PRO A CA 1
ATOM 1060 C C . PRO A 1 131 ? 16.429 -5.993 -25.248 1.00 74.12 131 PRO A C 1
ATOM 1062 O O . PRO A 1 131 ? 16.112 -6.438 -26.346 1.00 74.12 131 PRO A O 1
ATOM 1065 N N . ASN A 1 132 ? 16.206 -6.695 -24.129 1.00 75.88 132 ASN A N 1
ATOM 1066 C CA . ASN A 1 132 ? 15.581 -8.022 -24.126 1.00 75.88 132 ASN A CA 1
ATOM 1067 C C . ASN A 1 132 ? 14.588 -8.170 -22.968 1.00 75.88 132 ASN A C 1
ATOM 1069 O O . ASN A 1 132 ? 14.984 -8.327 -21.811 1.00 75.88 132 ASN A O 1
ATOM 1073 N N . ILE A 1 133 ? 13.295 -8.133 -23.293 1.00 84.75 133 ILE A N 1
ATOM 1074 C CA . ILE A 1 133 ? 12.197 -8.159 -22.326 1.00 84.75 133 ILE A CA 1
ATOM 1075 C C . ILE A 1 133 ? 11.259 -9.310 -22.666 1.00 84.75 133 ILE A C 1
ATOM 1077 O O . ILE A 1 133 ? 10.857 -9.511 -23.809 1.00 84.75 133 ILE A O 1
ATOM 1081 N N . SER A 1 134 ? 10.912 -10.090 -21.646 1.00 88.81 134 SER A N 1
ATOM 1082 C CA . SER A 1 134 ? 10.002 -11.226 -21.796 1.00 88.81 134 SER A CA 1
ATOM 1083 C C . SER A 1 134 ? 8.535 -10.787 -21.864 1.00 88.81 134 SER A C 1
ATOM 1085 O O . SER A 1 134 ? 8.120 -9.851 -21.184 1.00 88.81 134 SER A O 1
ATOM 1087 N N . TRP A 1 135 ? 7.702 -11.536 -22.587 1.00 89.31 135 TRP A N 1
ATOM 1088 C CA . TRP A 1 135 ? 6.247 -11.322 -22.627 1.00 89.31 135 TRP A CA 1
ATOM 1089 C C . TRP A 1 135 ? 5.585 -11.328 -21.243 1.00 89.31 135 TRP A C 1
ATOM 1091 O O . TRP A 1 135 ? 4.679 -10.542 -20.975 1.00 89.31 135 TRP A O 1
ATOM 1101 N N . LEU A 1 136 ? 6.076 -12.167 -20.327 1.00 89.44 136 LEU A N 1
ATOM 1102 C CA . LEU A 1 136 ? 5.566 -12.253 -18.959 1.00 89.44 136 LEU A CA 1
ATOM 1103 C C . LEU A 1 136 ? 5.779 -10.948 -18.175 1.00 89.44 136 LEU A C 1
ATOM 1105 O O . LEU A 1 136 ? 4.945 -10.588 -17.344 1.00 89.44 136 LEU A O 1
ATOM 1109 N N . PHE A 1 137 ? 6.865 -10.223 -18.458 1.00 89.62 137 PHE A N 1
ATOM 1110 C CA . PHE A 1 137 ? 7.105 -8.899 -17.890 1.00 89.62 137 PHE A CA 1
ATOM 1111 C C . PHE A 1 137 ? 6.051 -7.894 -18.370 1.00 89.62 137 PHE A C 1
ATOM 1113 O O . PHE A 1 137 ? 5.436 -7.224 -17.542 1.00 89.62 137 PHE A O 1
ATOM 1120 N N . HIS A 1 138 ? 5.771 -7.855 -19.676 1.00 91.12 138 HIS A N 1
ATOM 1121 C CA . HIS A 1 138 ? 4.736 -6.979 -20.232 1.00 91.12 138 HIS A CA 1
ATOM 1122 C C . HIS A 1 138 ? 3.355 -7.286 -19.648 1.00 91.12 138 HIS A C 1
ATOM 1124 O O . HIS A 1 138 ? 2.680 -6.371 -19.182 1.00 91.12 138 HIS A O 1
ATOM 1130 N N . CYS A 1 139 ? 2.952 -8.561 -19.586 1.00 93.12 139 CYS A N 1
ATOM 1131 C CA . CYS A 1 139 ? 1.667 -8.944 -18.993 1.00 93.12 139 CYS A CA 1
ATOM 1132 C C . CYS A 1 139 ? 1.542 -8.473 -17.538 1.00 93.12 139 CYS A C 1
ATOM 1134 O O . CYS A 1 139 ? 0.500 -7.945 -17.154 1.00 93.12 139 CYS A O 1
ATOM 1136 N N . ARG A 1 140 ? 2.603 -8.620 -16.735 1.00 93.75 140 ARG A N 1
ATOM 1137 C CA . ARG A 1 140 ? 2.612 -8.171 -15.339 1.00 93.75 140 ARG A CA 1
ATOM 1138 C C . ARG A 1 140 ? 2.443 -6.659 -15.213 1.00 93.75 140 ARG A C 1
ATOM 1140 O O . ARG A 1 140 ? 1.557 -6.227 -14.480 1.00 93.75 140 ARG A O 1
ATOM 1147 N N . ILE A 1 141 ? 3.228 -5.870 -15.947 1.00 92.62 141 ILE A N 1
ATOM 1148 C CA . ILE A 1 141 ? 3.166 -4.402 -15.879 1.00 92.62 141 ILE A CA 1
ATOM 1149 C C . ILE A 1 141 ? 1.835 -3.872 -16.419 1.00 92.62 141 ILE A C 1
ATOM 1151 O O . ILE A 1 141 ? 1.200 -3.062 -15.752 1.00 92.62 141 ILE A O 1
ATOM 1155 N N . VAL A 1 142 ? 1.349 -4.386 -17.553 1.00 94.38 142 VAL A N 1
ATOM 1156 C CA . VAL A 1 142 ? 0.049 -3.981 -18.114 1.00 94.38 142 VAL A CA 1
ATOM 1157 C C . VAL A 1 142 ? -1.094 -4.327 -17.159 1.00 94.38 142 VAL A C 1
ATOM 1159 O O . VAL A 1 142 ? -1.960 -3.489 -16.917 1.00 94.38 142 VAL A O 1
ATOM 1162 N N . SER A 1 143 ? -1.083 -5.525 -16.558 1.00 95.00 143 SER A N 1
ATOM 1163 C CA . SER A 1 143 ? -2.103 -5.909 -15.571 1.00 95.00 143 SER A CA 1
ATOM 1164 C C . SER A 1 143 ? -2.080 -5.019 -14.326 1.00 95.00 143 SER A C 1
ATOM 1166 O O . SER A 1 143 ? -3.136 -4.684 -13.792 1.00 95.00 143 SER A O 1
ATOM 1168 N N . LEU A 1 144 ? -0.888 -4.593 -13.894 1.00 94.88 144 LEU A N 1
ATOM 1169 C CA . LEU A 1 144 ? -0.725 -3.676 -12.777 1.00 94.88 144 LEU A CA 1
ATOM 1170 C C . LEU A 1 144 ? -1.251 -2.281 -13.127 1.00 94.88 144 LEU A C 1
ATOM 1172 O O . LEU A 1 144 ? -2.059 -1.746 -12.377 1.00 94.88 144 LEU A O 1
ATOM 1176 N N . MET A 1 145 ? -0.858 -1.718 -14.272 1.00 95.31 145 MET A N 1
ATOM 1177 C CA . MET A 1 145 ? -1.334 -0.403 -14.720 1.00 95.31 145 MET A CA 1
ATOM 1178 C C . MET A 1 145 ? -2.856 -0.373 -14.879 1.00 95.31 145 MET A C 1
ATOM 1180 O O . MET A 1 145 ? -3.496 0.590 -14.471 1.00 95.31 145 MET A O 1
ATOM 1184 N N . PHE A 1 146 ? -3.445 -1.441 -15.421 1.00 96.56 146 PHE A N 1
ATOM 1185 C CA . PHE A 1 146 ? -4.894 -1.557 -15.554 1.00 96.56 146 PHE A CA 1
ATOM 1186 C C . PHE A 1 146 ? -5.599 -1.598 -14.190 1.00 96.56 146 PHE A C 1
ATOM 1188 O O . PHE A 1 146 ? -6.589 -0.899 -13.987 1.00 96.56 146 PHE A O 1
ATOM 1195 N N . LEU A 1 147 ? -5.070 -2.372 -13.234 1.00 95.81 147 LEU A N 1
ATOM 1196 C CA . LEU A 1 147 ? -5.605 -2.430 -11.872 1.00 95.81 147 LEU A CA 1
ATOM 1197 C C . LEU A 1 147 ? -5.520 -1.068 -11.173 1.00 95.81 147 LEU A C 1
ATOM 1199 O O . LEU A 1 147 ? -6.503 -0.640 -10.572 1.00 95.81 147 LEU A O 1
ATOM 1203 N N . LEU A 1 148 ? -4.371 -0.390 -11.261 1.00 96.12 148 LEU A N 1
ATOM 1204 C CA . LEU A 1 148 ? -4.178 0.943 -10.685 1.00 96.12 148 LEU A CA 1
ATOM 1205 C C . LEU A 1 148 ? -5.143 1.957 -11.312 1.00 96.12 148 LEU A C 1
ATOM 1207 O O . LEU A 1 148 ? -5.838 2.651 -10.580 1.00 96.12 148 LEU A O 1
ATOM 1211 N N . GLY A 1 149 ? -5.280 1.956 -12.641 1.00 96.69 149 GLY A N 1
ATOM 1212 C CA . GLY A 1 149 ? -6.204 2.847 -13.344 1.00 96.69 149 GLY A CA 1
ATOM 1213 C C . GLY A 1 149 ? -7.674 2.627 -12.972 1.00 96.69 149 GLY A C 1
ATOM 1214 O O . GLY A 1 149 ? -8.416 3.595 -12.819 1.00 96.69 149 GLY A O 1
ATOM 1215 N N . ILE A 1 150 ? -8.103 1.374 -12.766 1.00 97.19 150 ILE A N 1
ATOM 1216 C CA . ILE A 1 150 ? -9.453 1.083 -12.254 1.00 97.19 150 ILE A CA 1
ATOM 1217 C C . ILE A 1 150 ? -9.623 1.636 -10.841 1.00 97.19 150 ILE A C 1
ATOM 1219 O O . ILE A 1 150 ? -10.648 2.250 -10.554 1.00 97.19 150 ILE A O 1
ATOM 1223 N N . LEU A 1 151 ? -8.654 1.407 -9.952 1.00 95.81 151 LEU A N 1
ATOM 1224 C CA . LEU A 1 151 ? -8.738 1.903 -8.580 1.00 95.81 151 LEU A CA 1
ATOM 1225 C C . LEU A 1 151 ? -8.816 3.427 -8.551 1.00 95.81 151 LEU A C 1
ATOM 1227 O O . LEU A 1 151 ? -9.694 3.960 -7.880 1.00 95.81 151 LEU A O 1
ATOM 1231 N N . ASP A 1 152 ? -7.974 4.116 -9.316 1.00 95.56 152 ASP A N 1
ATOM 1232 C CA . ASP A 1 152 ? -7.993 5.574 -9.410 1.00 95.56 152 ASP A CA 1
ATOM 1233 C C . ASP A 1 152 ? -9.340 6.079 -9.932 1.00 95.56 152 ASP A C 1
ATOM 1235 O O . ASP A 1 152 ? -9.934 6.977 -9.336 1.00 95.56 152 ASP A O 1
ATOM 1239 N N . PHE A 1 153 ? -9.876 5.457 -10.988 1.00 96.06 153 PHE A N 1
ATOM 1240 C CA . PHE A 1 153 ? -11.205 5.788 -11.500 1.00 96.06 153 PHE A CA 1
ATOM 1241 C C . PHE A 1 153 ? -12.291 5.598 -10.433 1.00 96.06 153 PHE A C 1
ATOM 1243 O O . PHE A 1 153 ? -13.126 6.482 -10.246 1.00 96.06 153 PHE A O 1
ATOM 1250 N N . LEU A 1 154 ? -12.262 4.484 -9.694 1.00 95.62 154 LEU A N 1
ATOM 1251 C CA . LEU A 1 154 ? -13.212 4.219 -8.615 1.00 95.62 154 LEU A CA 1
ATOM 1252 C C . LEU A 1 154 ? -13.095 5.256 -7.491 1.00 95.62 154 LEU A C 1
ATOM 1254 O O . LEU A 1 154 ? -14.120 5.767 -7.042 1.00 95.62 154 LEU A O 1
ATOM 1258 N N . PHE A 1 155 ? -11.880 5.617 -7.070 1.00 93.94 155 PHE A N 1
ATOM 1259 C CA . PHE A 1 155 ? -11.672 6.639 -6.040 1.00 93.94 155 PHE A CA 1
ATOM 1260 C C . PHE A 1 155 ? -12.155 8.015 -6.483 1.00 93.94 155 PHE A C 1
ATOM 1262 O O . PHE A 1 155 ? -12.822 8.695 -5.705 1.00 93.94 155 PHE A O 1
ATOM 1269 N N . VAL A 1 156 ? -11.880 8.406 -7.728 1.00 94.38 156 VAL A N 1
ATOM 1270 C CA . VAL A 1 156 ? -12.383 9.663 -8.292 1.00 94.38 156 VAL A CA 1
ATOM 1271 C C . VAL A 1 156 ? -13.909 9.636 -8.363 1.00 94.38 156 VAL A C 1
ATOM 1273 O O . VAL A 1 156 ? -14.548 10.575 -7.906 1.00 94.38 156 VAL A O 1
ATOM 1276 N N . SER A 1 157 ? -14.507 8.545 -8.847 1.00 94.81 157 SER A N 1
ATOM 1277 C CA . SER A 1 157 ? -15.968 8.408 -8.932 1.00 94.81 157 SER A CA 1
ATOM 1278 C C . SER A 1 157 ? -16.670 8.389 -7.574 1.00 94.81 157 SER A C 1
ATOM 1280 O O . SER A 1 157 ? -17.840 8.724 -7.491 1.00 94.81 157 SER A O 1
ATOM 1282 N N . HIS A 1 158 ? -15.980 7.974 -6.509 1.00 91.81 158 HIS A N 1
ATOM 1283 C CA . HIS A 1 158 ? -16.522 8.008 -5.154 1.00 91.81 158 HIS A CA 1
ATOM 1284 C C . HIS A 1 158 ? -16.420 9.403 -4.519 1.00 91.81 158 HIS A C 1
ATOM 1286 O O . HIS A 1 158 ? -17.150 9.699 -3.575 1.00 91.81 158 HIS A O 1
ATOM 1292 N N . ALA A 1 159 ? -15.489 10.234 -4.995 1.00 87.81 159 ALA A N 1
ATOM 1293 C CA . ALA A 1 159 ? -15.251 11.575 -4.476 1.00 87.81 159 ALA A CA 1
ATOM 1294 C C . ALA A 1 159 ? -16.176 12.646 -5.084 1.00 87.81 159 ALA A C 1
ATOM 1296 O O . ALA A 1 159 ? -16.388 13.672 -4.435 1.00 87.81 159 ALA A O 1
ATOM 1297 N N . TYR A 1 160 ? -16.694 12.419 -6.297 1.00 74.81 160 TYR A N 1
ATOM 1298 C CA . TYR A 1 160 ? -17.633 13.296 -7.013 1.00 74.81 160 TYR A CA 1
ATOM 1299 C C . TYR A 1 160 ? -19.060 12.748 -6.967 1.00 74.81 160 TYR A C 1
ATOM 1301 O O . TYR A 1 160 ? -19.989 13.575 -6.825 1.00 74.81 160 TYR A O 1
#